Protein AF-A0A0F9JCE5-F1 (afdb_monomer_lite)

Secondary structure (DSSP, 8-state):
--HHHHHHHHHHHHHHHHHHTT-GGGTT-PPPTT--HHHHHHHHHHHHHHHHHHHHHHHHHHHHHHHHHHHHTS-HHHHHHHHHHHHHHHHHHHHHHHHHGGGS--SS-TT-TT-------SPPPTTHHHH-TT----

pLDDT: mean 71.28, std 14.73, range [40.66, 89.69]

Structure (mmCIF, N/CA/C/O backbone):
data_AF-A0A0F9JCE5-F1
#
_entry.id   AF-A0A0F9JCE5-F1
#
loop_
_atom_site.group_PDB
_atom_site.id
_atom_site.type_symbol
_atom_site.label_atom_id
_atom_site.label_alt_id
_atom_site.label_comp_id
_atom_site.label_asym_id
_atom_site.label_entity_id
_atom_site.label_seq_id
_atom_site.pdbx_PDB_ins_code
_atom_site.Cartn_x
_atom_site.Cartn_y
_atom_site.Cartn_z
_atom_site.occupancy
_atom_site.B_iso_or_equiv
_atom_site.auth_seq_id
_atom_site.auth_comp_id
_atom_site.auth_asym_id
_atom_site.auth_atom_id
_atom_site.pdbx_PDB_model_num
ATOM 1 N N . MET A 1 1 ? 30.131 1.605 -18.768 1.00 51.84 1 MET A N 1
ATOM 2 C CA . MET A 1 1 ? 28.776 1.059 -18.957 1.00 51.84 1 MET A CA 1
ATOM 3 C C . MET A 1 1 ? 27.932 2.212 -19.446 1.00 51.84 1 MET A C 1
ATOM 5 O O . MET A 1 1 ? 28.153 3.333 -18.991 1.00 51.84 1 MET A O 1
ATOM 9 N N . THR A 1 2 ? 27.165 2.003 -20.509 1.00 62.41 2 THR A N 1
ATOM 10 C CA . THR A 1 2 ? 26.374 3.084 -21.113 1.00 62.41 2 THR A CA 1
ATOM 11 C C . THR A 1 2 ? 25.122 3.326 -20.268 1.00 62.41 2 THR A C 1
ATOM 13 O O . THR A 1 2 ? 24.544 2.378 -19.754 1.00 62.41 2 THR A O 1
ATOM 16 N N . ASP A 1 3 ? 24.691 4.584 -20.117 1.00 78.69 3 ASP A N 1
ATOM 17 C CA . ASP A 1 3 ? 23.524 4.964 -19.288 1.00 78.69 3 ASP A CA 1
ATOM 18 C C . ASP A 1 3 ? 22.245 4.189 -19.690 1.00 78.69 3 ASP A C 1
ATOM 20 O O . ASP A 1 3 ? 21.386 3.920 -18.863 1.00 78.69 3 ASP A O 1
ATOM 24 N N . LEU A 1 4 ? 22.145 3.735 -20.946 1.00 77.62 4 LEU A N 1
ATOM 25 C CA . LEU A 1 4 ? 21.074 2.852 -21.426 1.00 77.62 4 LEU A CA 1
ATOM 26 C C . LEU A 1 4 ? 21.114 1.439 -20.813 1.00 77.62 4 LEU A C 1
ATOM 28 O O . LEU A 1 4 ? 20.071 0.924 -20.406 1.00 77.62 4 LEU A O 1
ATOM 32 N N . GLU A 1 5 ? 22.292 0.817 -20.720 1.00 80.81 5 GLU A N 1
ATOM 33 C CA . GLU A 1 5 ? 22.459 -0.527 -20.143 1.00 80.81 5 GLU A CA 1
ATOM 34 C C . GLU A 1 5 ? 22.113 -0.535 -18.649 1.00 80.81 5 GLU A C 1
ATOM 36 O O . GLU A 1 5 ? 21.365 -1.402 -18.192 1.00 80.81 5 GLU A O 1
ATOM 41 N N . ASP A 1 6 ? 22.570 0.481 -17.911 1.00 85.06 6 ASP A N 1
ATOM 42 C CA . ASP A 1 6 ? 22.307 0.619 -16.474 1.00 85.06 6 ASP A CA 1
ATOM 43 C C . ASP A 1 6 ? 20.798 0.792 -16.199 1.00 85.06 6 ASP A C 1
ATOM 45 O O . ASP A 1 6 ? 20.240 0.235 -15.248 1.00 85.06 6 ASP A O 1
ATOM 49 N N . LYS A 1 7 ? 20.086 1.537 -17.056 1.00 82.69 7 LYS A N 1
ATOM 50 C CA . LYS A 1 7 ? 18.630 1.745 -16.943 1.00 82.69 7 LYS A CA 1
ATOM 51 C C . LYS A 1 7 ? 17.845 0.481 -17.268 1.00 82.69 7 LYS A C 1
ATOM 53 O O . LYS A 1 7 ? 16.890 0.165 -16.554 1.00 82.69 7 LYS A O 1
ATOM 58 N N . ALA A 1 8 ? 18.262 -0.263 -18.289 1.00 84.88 8 ALA A N 1
ATOM 59 C CA . ALA A 1 8 ? 17.665 -1.551 -18.619 1.00 84.88 8 ALA A CA 1
ATOM 60 C C . ALA A 1 8 ? 17.841 -2.567 -17.475 1.00 84.88 8 ALA A C 1
ATOM 62 O O . ALA A 1 8 ? 16.919 -3.324 -17.159 1.00 84.88 8 ALA A O 1
ATOM 63 N N . GLU A 1 9 ? 18.988 -2.549 -16.791 1.00 86.00 9 GLU A N 1
ATOM 64 C CA . GLU A 1 9 ? 19.225 -3.384 -15.611 1.00 86.00 9 GLU A CA 1
ATOM 65 C C . GLU A 1 9 ? 18.296 -3.014 -14.443 1.00 86.00 9 GLU A C 1
ATOM 67 O O . GLU A 1 9 ? 17.694 -3.897 -13.824 1.00 86.00 9 GLU A O 1
ATOM 72 N N . ILE A 1 10 ? 18.082 -1.716 -14.193 1.00 86.62 10 ILE A N 1
ATOM 73 C CA . ILE A 1 10 ? 17.122 -1.241 -13.181 1.00 86.62 10 ILE A CA 1
ATOM 74 C C . ILE A 1 10 ? 15.700 -1.725 -13.498 1.00 86.62 10 ILE A C 1
ATOM 76 O O . ILE A 1 10 ? 14.991 -2.169 -12.593 1.00 86.62 10 ILE A O 1
ATOM 80 N N . ILE A 1 11 ? 15.277 -1.671 -14.763 1.00 88.12 11 ILE A N 1
ATOM 81 C CA . ILE A 1 11 ? 13.953 -2.147 -15.194 1.00 88.12 11 ILE A CA 1
ATOM 82 C C . ILE A 1 11 ? 13.796 -3.641 -14.908 1.00 88.12 11 ILE A C 1
ATOM 84 O O . ILE A 1 11 ? 12.820 -4.041 -14.269 1.00 88.12 11 ILE A O 1
ATOM 88 N N . ARG A 1 12 ? 14.786 -4.460 -15.283 1.00 87.81 12 ARG A N 1
ATOM 89 C CA . ARG A 1 12 ? 14.787 -5.906 -14.995 1.00 87.81 12 ARG A CA 1
ATOM 90 C C . ARG A 1 12 ? 14.726 -6.187 -13.497 1.00 87.81 12 ARG A C 1
ATOM 92 O O . ARG A 1 12 ? 13.985 -7.067 -13.059 1.00 87.81 12 ARG A O 1
ATOM 99 N N . LEU A 1 13 ? 15.465 -5.427 -12.691 1.00 89.12 13 LEU A N 1
ATOM 100 C CA . LEU A 1 13 ? 15.451 -5.566 -11.236 1.00 89.12 13 LEU A CA 1
ATOM 101 C C . LEU A 1 13 ? 14.077 -5.224 -10.641 1.00 89.12 13 LEU A C 1
ATOM 103 O O . LEU A 1 13 ? 13.582 -5.959 -9.785 1.00 89.12 13 LEU A O 1
ATOM 107 N N . LEU A 1 14 ? 13.431 -4.153 -11.108 1.00 88.06 14 LEU A N 1
ATOM 108 C CA . LEU A 1 14 ? 12.087 -3.770 -10.663 1.00 88.06 14 LEU A CA 1
ATOM 109 C C . LEU A 1 14 ? 11.017 -4.779 -11.104 1.00 88.06 14 LEU A C 1
ATOM 111 O O . LEU A 1 14 ? 10.145 -5.122 -10.304 1.00 88.06 14 LEU A O 1
ATOM 115 N N . ALA A 1 15 ? 11.105 -5.304 -12.327 1.00 87.44 15 ALA A N 1
ATOM 116 C CA . ALA A 1 15 ? 10.220 -6.360 -12.814 1.00 87.44 15 ALA A CA 1
ATOM 117 C C . ALA A 1 15 ? 10.354 -7.635 -11.964 1.00 87.44 15 ALA A C 1
ATOM 119 O O . ALA A 1 15 ? 9.357 -8.169 -11.476 1.00 87.44 15 ALA A O 1
ATOM 120 N N . ASN A 1 16 ? 11.584 -8.061 -11.662 1.00 88.38 16 ASN A N 1
ATOM 121 C CA . ASN A 1 16 ? 11.838 -9.202 -10.778 1.00 88.38 16 ASN A CA 1
ATOM 122 C C . ASN A 1 16 ? 11.294 -8.982 -9.358 1.00 88.38 16 ASN A C 1
ATOM 124 O O . ASN A 1 16 ? 10.738 -9.904 -8.753 1.00 88.38 16 ASN A O 1
ATOM 128 N N . GLN A 1 17 ? 11.396 -7.760 -8.823 1.00 87.75 17 GLN A N 1
ATOM 129 C CA . GLN A 1 17 ? 10.767 -7.418 -7.544 1.00 87.75 17 GLN A CA 1
ATOM 130 C C . GLN A 1 17 ? 9.244 -7.590 -7.604 1.00 87.75 17 GLN A C 1
ATOM 132 O O . GLN A 1 17 ? 8.667 -8.175 -6.688 1.00 87.75 17 GLN A O 1
ATOM 137 N N . LEU A 1 18 ? 8.582 -7.152 -8.675 1.00 86.25 18 LEU A N 1
ATOM 138 C CA . LEU A 1 18 ? 7.138 -7.352 -8.847 1.00 86.25 18 LEU A CA 1
ATOM 139 C C . LEU A 1 18 ? 6.757 -8.836 -8.923 1.00 86.25 18 LEU A C 1
ATOM 141 O O . LEU A 1 18 ? 5.796 -9.249 -8.270 1.00 86.25 18 LEU A O 1
ATOM 145 N N . VAL A 1 19 ? 7.548 -9.658 -9.614 1.00 87.44 19 VAL A N 1
ATOM 146 C CA . VAL A 1 19 ? 7.346 -11.117 -9.662 1.00 87.44 19 VAL A CA 1
ATOM 147 C C . VAL A 1 19 ? 7.446 -11.734 -8.266 1.00 87.44 19 VAL A C 1
ATOM 149 O O . VAL A 1 19 ? 6.575 -12.510 -7.873 1.00 87.44 19 VAL A O 1
ATOM 152 N N . SER A 1 20 ? 8.448 -11.346 -7.466 1.00 84.81 20 SER A N 1
ATOM 153 C CA . SER A 1 20 ? 8.562 -11.807 -6.070 1.00 84.81 20 SER A CA 1
ATOM 154 C C . SER A 1 20 ? 7.389 -11.364 -5.185 1.00 84.81 20 SER A C 1
ATOM 156 O O . SER A 1 20 ? 7.036 -12.049 -4.227 1.00 84.81 20 SER A O 1
ATOM 158 N N . LEU A 1 21 ? 6.726 -10.262 -5.548 1.00 84.31 21 LEU A N 1
ATOM 159 C CA . LEU A 1 21 ? 5.489 -9.778 -4.929 1.00 84.31 21 LEU A CA 1
ATOM 160 C C . LEU A 1 21 ? 4.223 -10.446 -5.508 1.00 84.31 21 LEU A C 1
ATOM 162 O O . LEU A 1 21 ? 3.118 -9.990 -5.221 1.00 84.31 21 LEU A O 1
ATOM 166 N N . LYS A 1 22 ? 4.371 -11.549 -6.260 1.00 82.81 22 LYS A N 1
ATOM 167 C CA . LYS A 1 22 ? 3.315 -12.357 -6.905 1.00 82.81 22 LYS A CA 1
ATOM 168 C C . LYS A 1 22 ? 2.635 -11.721 -8.128 1.00 82.81 22 LYS A C 1
ATOM 170 O O . LYS A 1 22 ? 1.594 -12.213 -8.561 1.00 82.81 22 LYS A O 1
ATOM 175 N N . PHE A 1 23 ? 3.219 -10.687 -8.733 1.00 83.25 23 PHE A N 1
ATOM 176 C CA . PHE A 1 23 ? 2.732 -10.127 -10.000 1.00 83.25 23 PHE A CA 1
ATOM 177 C C . PHE A 1 23 ? 3.378 -10.861 -11.184 1.00 83.25 23 PHE A C 1
ATOM 179 O O . PHE A 1 23 ? 4.400 -10.441 -11.724 1.00 83.25 23 PHE A O 1
ATOM 186 N N . ASN A 1 24 ? 2.782 -11.991 -11.577 1.00 83.12 24 ASN A N 1
ATOM 187 C CA . ASN A 1 24 ? 3.319 -12.877 -12.622 1.00 83.12 24 ASN A CA 1
ATOM 188 C C . ASN A 1 24 ? 3.336 -12.257 -14.030 1.00 83.12 24 ASN A C 1
ATOM 190 O O . ASN A 1 24 ? 4.045 -12.757 -14.900 1.00 83.12 24 ASN A O 1
ATOM 194 N N . GLU A 1 25 ? 2.583 -11.179 -14.250 1.00 82.12 25 GLU A N 1
ATOM 195 C CA . GLU A 1 25 ? 2.543 -10.440 -15.517 1.00 82.12 25 GLU A CA 1
ATOM 196 C C . GLU A 1 25 ? 3.902 -9.821 -15.894 1.00 82.12 25 GLU A C 1
ATOM 198 O O . GLU A 1 25 ? 4.192 -9.657 -17.073 1.00 82.12 25 GLU A O 1
ATOM 203 N N . PHE A 1 26 ? 4.783 -9.581 -14.915 1.00 84.31 26 PHE A N 1
ATOM 204 C CA . PHE A 1 26 ? 6.123 -9.018 -15.133 1.00 84.31 26 PHE A CA 1
ATOM 205 C C . PHE A 1 26 ? 7.226 -10.077 -15.316 1.00 84.31 26 PHE A C 1
ATOM 207 O O . PHE A 1 26 ? 8.403 -9.730 -15.366 1.00 84.31 26 PHE A O 1
ATOM 214 N N . LYS A 1 27 ? 6.889 -11.375 -15.397 1.00 77.25 27 LYS A N 1
ATOM 215 C CA . LYS A 1 27 ? 7.888 -12.462 -15.470 1.00 77.25 27 LYS A CA 1
ATOM 216 C C . LYS A 1 27 ? 8.727 -12.436 -16.751 1.00 77.25 27 LYS A C 1
ATOM 218 O O . LYS A 1 27 ? 9.903 -12.779 -16.706 1.00 77.25 27 LYS A O 1
ATOM 223 N N . ASN A 1 28 ? 8.122 -12.012 -17.855 1.00 81.88 28 ASN A N 1
ATOM 224 C CA . ASN A 1 28 ? 8.770 -11.868 -19.156 1.00 81.88 28 ASN A CA 1
ATOM 225 C C . ASN A 1 28 ? 8.687 -10.399 -19.586 1.00 81.88 28 ASN A C 1
ATOM 227 O O . ASN A 1 28 ? 8.104 -10.082 -20.617 1.00 81.88 28 ASN A O 1
ATOM 231 N N . TYR A 1 29 ? 9.137 -9.491 -18.717 1.00 83.19 29 TYR A N 1
ATOM 232 C CA . TYR A 1 29 ? 9.103 -8.067 -19.022 1.00 83.19 29 TYR A CA 1
ATOM 233 C C . TYR A 1 29 ? 10.166 -7.734 -20.070 1.00 83.19 29 TYR A C 1
ATOM 235 O O . TYR A 1 29 ? 11.356 -7.658 -19.750 1.00 83.19 29 TYR A O 1
ATOM 243 N N . ASP A 1 30 ? 9.723 -7.565 -21.311 1.00 82.25 30 ASP A N 1
ATOM 244 C CA . ASP A 1 30 ? 10.585 -7.225 -22.435 1.00 82.25 30 ASP A CA 1
ATOM 245 C C . ASP A 1 30 ? 10.798 -5.712 -22.506 1.00 82.25 30 ASP A C 1
ATOM 247 O O . ASP A 1 30 ? 9.866 -4.923 -22.360 1.00 82.25 30 ASP A O 1
ATOM 251 N N . ILE A 1 31 ? 12.049 -5.315 -22.733 1.00 79.88 31 ILE A N 1
ATOM 252 C CA . ILE A 1 31 ? 12.441 -3.923 -22.960 1.00 79.88 31 ILE A CA 1
ATOM 253 C C . ILE A 1 31 ? 12.597 -3.763 -24.467 1.00 79.88 31 ILE A C 1
ATOM 255 O O . ILE A 1 31 ? 13.302 -4.560 -25.088 1.00 79.88 31 ILE A O 1
ATOM 259 N N . ALA A 1 32 ? 11.945 -2.760 -25.053 1.00 80.12 32 ALA A N 1
ATOM 260 C CA . ALA A 1 32 ? 12.052 -2.501 -26.483 1.00 80.12 32 ALA A CA 1
ATOM 261 C C . ALA A 1 32 ? 13.514 -2.204 -26.874 1.00 80.12 32 ALA A C 1
ATOM 263 O O . ALA A 1 32 ? 14.189 -1.405 -26.223 1.00 80.12 32 ALA A O 1
ATOM 264 N N . GLU A 1 33 ? 14.013 -2.865 -27.922 1.00 71.69 33 GLU A N 1
ATOM 265 C CA . GLU A 1 33 ? 15.415 -2.750 -28.363 1.00 71.69 33 GLU A CA 1
ATOM 266 C C . GLU A 1 33 ? 15.756 -1.354 -28.921 1.00 71.69 33 GLU A C 1
ATOM 268 O O . GLU A 1 33 ? 16.924 -0.973 -28.969 1.00 71.69 33 GLU A O 1
ATOM 273 N N . ASP A 1 34 ? 14.740 -0.576 -29.303 1.00 77.88 34 ASP A N 1
ATOM 274 C CA . ASP A 1 34 ? 14.815 0.798 -29.804 1.00 77.88 34 ASP A CA 1
ATOM 275 C C . ASP A 1 34 ? 14.438 1.861 -28.754 1.00 77.88 34 ASP A C 1
ATOM 277 O O . ASP A 1 34 ? 14.303 3.040 -29.090 1.00 77.88 34 ASP A O 1
ATOM 281 N N . ALA A 1 35 ? 14.286 1.472 -27.483 1.00 76.94 35 ALA A N 1
ATOM 282 C CA . ALA A 1 35 ? 13.880 2.382 -26.417 1.00 76.94 35 ALA A CA 1
ATOM 283 C C . ALA A 1 35 ? 14.877 3.536 -26.236 1.00 76.94 35 ALA A C 1
ATOM 285 O O . ALA A 1 35 ? 16.085 3.338 -26.060 1.00 76.94 35 ALA A O 1
ATOM 286 N N . THR A 1 36 ? 14.362 4.765 -26.216 1.00 84.62 36 THR A N 1
ATOM 287 C CA . THR A 1 36 ? 15.183 5.931 -25.893 1.00 84.62 36 THR A CA 1
ATOM 288 C C . THR A 1 36 ? 15.440 6.010 -24.387 1.00 84.62 36 THR A C 1
ATOM 290 O O . THR A 1 36 ? 14.741 5.416 -23.565 1.00 84.62 36 THR A O 1
ATOM 293 N N . LEU A 1 37 ? 16.435 6.805 -23.986 1.00 82.00 37 LEU A N 1
ATOM 294 C CA . LEU A 1 37 ? 16.724 7.037 -22.568 1.00 82.00 37 LEU A CA 1
ATOM 295 C C . LEU A 1 37 ? 15.512 7.626 -21.811 1.00 82.00 37 LEU A C 1
ATOM 297 O O . LEU A 1 37 ? 15.330 7.368 -20.619 1.00 82.00 37 LEU A O 1
ATOM 301 N N . GLU A 1 38 ? 14.685 8.434 -22.477 1.00 84.75 38 GLU A N 1
ATOM 302 C CA . GLU A 1 38 ? 13.478 9.014 -21.878 1.00 84.75 38 GLU A CA 1
ATOM 303 C C . GLU A 1 38 ? 12.407 7.951 -21.625 1.00 84.75 38 GLU A C 1
ATOM 305 O O . GLU A 1 38 ? 11.831 7.928 -20.532 1.00 84.75 38 GLU A O 1
ATOM 310 N N . ASP A 1 39 ? 12.219 7.030 -22.572 1.00 85.06 39 ASP A N 1
ATOM 311 C CA . ASP A 1 39 ? 11.275 5.916 -22.453 1.00 85.06 39 ASP A CA 1
ATOM 312 C C . ASP A 1 39 ? 11.654 5.007 -21.283 1.00 85.06 39 ASP A C 1
ATOM 314 O O . ASP A 1 39 ? 10.834 4.758 -20.396 1.00 85.06 39 ASP A O 1
ATOM 318 N N . LEU A 1 40 ? 12.934 4.630 -21.188 1.00 83.88 40 LEU A N 1
ATOM 319 C CA . LEU A 1 40 ? 13.442 3.824 -20.074 1.00 83.88 40 LEU A CA 1
ATOM 320 C C . LEU A 1 40 ? 13.249 4.529 -18.724 1.00 83.88 40 LEU A C 1
ATOM 322 O O . LEU A 1 40 ? 12.864 3.913 -17.730 1.00 83.88 40 LEU A O 1
ATOM 326 N N . ASN A 1 41 ? 13.472 5.844 -18.654 1.00 85.62 41 ASN A N 1
ATOM 327 C CA . ASN A 1 41 ? 13.232 6.600 -17.422 1.00 85.62 41 ASN A CA 1
ATOM 328 C C . ASN A 1 41 ? 11.739 6.670 -17.056 1.00 85.62 41 ASN A C 1
ATOM 330 O O . ASN A 1 41 ? 11.398 6.631 -15.867 1.00 85.62 41 ASN A O 1
ATOM 334 N N . ALA A 1 42 ? 10.843 6.785 -18.038 1.00 85.81 42 ALA A N 1
ATOM 335 C CA . ALA A 1 42 ? 9.400 6.756 -17.812 1.00 85.81 42 ALA A CA 1
ATOM 336 C C . ALA A 1 42 ? 8.944 5.377 -17.310 1.00 85.81 42 ALA A C 1
ATOM 338 O O . ALA A 1 42 ? 8.181 5.281 -16.343 1.00 85.81 42 ALA A O 1
ATOM 339 N N . GLU A 1 43 ? 9.489 4.318 -17.895 1.00 86.44 43 GLU A N 1
ATOM 340 C CA . GLU A 1 43 ? 9.228 2.927 -17.545 1.00 86.44 43 GLU A CA 1
ATOM 341 C C . GLU A 1 43 ? 9.700 2.594 -16.124 1.00 86.44 43 GLU A C 1
ATOM 343 O O . GLU A 1 43 ? 8.934 2.072 -15.310 1.00 86.44 43 GLU A O 1
ATOM 348 N N . ILE A 1 44 ? 10.900 3.047 -15.745 1.00 88.50 44 ILE A N 1
ATOM 349 C CA . ILE A 1 44 ? 11.400 2.969 -14.364 1.00 88.50 44 ILE A CA 1
ATOM 350 C C . ILE A 1 44 ? 10.445 3.670 -13.391 1.00 88.50 44 ILE A C 1
ATOM 352 O O . ILE A 1 44 ? 10.175 3.154 -12.301 1.00 88.50 44 ILE A O 1
ATOM 356 N N . ARG A 1 45 ? 9.920 4.853 -13.735 1.00 88.69 45 ARG A N 1
ATOM 357 C CA . ARG A 1 45 ? 8.966 5.575 -12.869 1.00 88.69 45 ARG A CA 1
ATOM 358 C C . ARG A 1 45 ? 7.659 4.803 -12.701 1.00 88.69 45 ARG A C 1
ATOM 360 O O . ARG A 1 45 ? 7.119 4.775 -11.592 1.00 88.69 45 ARG A O 1
ATOM 367 N N . LEU A 1 46 ? 7.160 4.188 -13.770 1.00 88.12 46 LEU A N 1
ATOM 368 C CA . LEU A 1 46 ? 5.951 3.366 -13.738 1.00 88.12 46 LEU A CA 1
ATOM 369 C C . LEU A 1 46 ? 6.154 2.121 -12.874 1.00 88.12 46 LEU A C 1
ATOM 371 O O . LEU A 1 46 ? 5.398 1.916 -11.922 1.00 88.12 46 LEU A O 1
ATOM 375 N N . LEU A 1 47 ? 7.211 1.346 -13.122 1.00 88.12 47 LEU A N 1
ATOM 376 C CA . LEU A 1 47 ? 7.522 0.139 -12.353 1.00 88.12 47 LEU A CA 1
ATOM 377 C C . LEU A 1 47 ? 7.751 0.443 -10.871 1.00 88.12 47 LEU A C 1
ATOM 379 O O . LEU A 1 47 ? 7.218 -0.253 -10.009 1.00 88.12 47 LEU A O 1
ATOM 383 N N . ASN A 1 48 ? 8.436 1.540 -10.540 1.00 89.69 48 ASN A N 1
ATOM 384 C CA . ASN A 1 48 ? 8.577 1.980 -9.149 1.00 89.69 48 ASN A CA 1
ATOM 385 C C . ASN A 1 48 ? 7.230 2.271 -8.478 1.00 89.69 48 ASN A C 1
ATOM 387 O O . ASN A 1 48 ? 7.038 1.958 -7.298 1.00 89.69 48 ASN A O 1
ATOM 391 N N . ARG A 1 49 ? 6.275 2.861 -9.207 1.00 89.44 49 ARG A N 1
ATOM 392 C CA . ARG A 1 49 ? 4.924 3.100 -8.688 1.00 89.44 49 ARG A CA 1
ATOM 393 C C . ARG A 1 49 ? 4.197 1.782 -8.433 1.00 89.44 49 ARG A C 1
ATOM 395 O O . ARG A 1 49 ? 3.593 1.639 -7.370 1.00 89.44 49 ARG A O 1
ATOM 402 N N . TYR A 1 50 ? 4.301 0.821 -9.348 1.00 86.69 50 TYR A N 1
ATOM 403 C CA . TYR A 1 50 ? 3.743 -0.518 -9.154 1.00 86.69 50 TYR A CA 1
ATOM 404 C C . TYR A 1 50 ? 4.358 -1.219 -7.943 1.00 86.69 50 TYR A C 1
ATOM 406 O O . TYR A 1 50 ? 3.615 -1.675 -7.077 1.00 86.69 50 TYR A O 1
ATOM 414 N N . VAL A 1 51 ? 5.688 -1.209 -7.798 1.00 88.38 51 VAL A N 1
ATOM 415 C CA . VAL A 1 51 ? 6.382 -1.815 -6.645 1.00 88.38 51 VAL A CA 1
ATOM 416 C C . VAL A 1 51 ? 5.938 -1.161 -5.339 1.00 88.38 51 VAL A C 1
ATOM 418 O O . VAL A 1 51 ? 5.657 -1.850 -4.356 1.00 88.38 51 VAL A O 1
ATOM 421 N N . LYS A 1 52 ? 5.833 0.171 -5.309 1.00 89.06 52 LYS A N 1
ATOM 422 C CA . LYS A 1 52 ? 5.372 0.903 -4.124 1.00 89.06 52 LYS A CA 1
ATOM 423 C C . LYS A 1 52 ? 3.937 0.523 -3.753 1.00 89.06 52 LYS A C 1
ATOM 425 O O . LYS A 1 52 ? 3.666 0.263 -2.582 1.00 89.06 52 LYS A O 1
ATOM 430 N N . ASN A 1 53 ? 3.036 0.456 -4.729 1.00 85.62 53 ASN A N 1
ATOM 431 C CA . ASN A 1 53 ? 1.643 0.069 -4.504 1.00 85.62 53 ASN A CA 1
ATOM 432 C C . ASN A 1 53 ? 1.521 -1.393 -4.057 1.00 85.62 53 ASN A C 1
ATOM 434 O O . ASN A 1 53 ? 0.790 -1.682 -3.112 1.00 85.62 53 ASN A O 1
ATOM 438 N N . ALA A 1 54 ? 2.285 -2.297 -4.669 1.00 85.12 54 ALA A N 1
ATOM 439 C CA . ALA A 1 54 ? 2.352 -3.704 -4.292 1.00 85.12 54 ALA A CA 1
ATOM 440 C C . ALA A 1 54 ? 2.822 -3.881 -2.840 1.00 85.12 54 ALA A C 1
ATOM 442 O O . ALA A 1 54 ? 2.167 -4.576 -2.065 1.00 85.12 54 ALA A O 1
ATOM 443 N N . LYS A 1 55 ? 3.888 -3.180 -2.427 1.00 84.19 55 LYS A N 1
ATOM 444 C CA . LYS A 1 55 ? 4.369 -3.183 -1.033 1.00 84.19 55 LYS A CA 1
ATOM 445 C C . LYS A 1 55 ? 3.329 -2.637 -0.056 1.00 84.19 55 LYS A C 1
ATOM 447 O O . LYS A 1 55 ? 3.148 -3.203 1.018 1.00 84.19 55 LYS A O 1
ATOM 452 N N . LEU A 1 56 ? 2.624 -1.563 -0.417 1.00 80.88 56 LEU A N 1
ATOM 453 C CA . LEU A 1 56 ? 1.540 -1.021 0.410 1.00 80.88 56 LEU A CA 1
ATOM 454 C C . LEU A 1 56 ? 0.387 -2.017 0.555 1.00 80.88 56 LEU A C 1
ATOM 456 O O . LEU A 1 56 ? -0.133 -2.181 1.655 1.00 80.88 56 LEU A O 1
ATOM 460 N N . ASN A 1 57 ? 0.003 -2.692 -0.526 1.00 78.38 57 ASN A N 1
ATOM 461 C CA . ASN A 1 57 ? -1.052 -3.700 -0.493 1.00 78.38 57 ASN A CA 1
ATOM 462 C C . ASN A 1 57 ? -0.633 -4.919 0.332 1.00 78.38 57 ASN A C 1
ATOM 464 O O . ASN A 1 57 ? -1.395 -5.351 1.187 1.00 78.38 57 ASN A O 1
ATOM 468 N N . GLN A 1 58 ? 0.595 -5.411 0.169 1.00 76.62 58 GLN A N 1
ATOM 469 C CA . GLN A 1 58 ? 1.118 -6.509 0.982 1.00 76.62 58 GLN A CA 1
ATOM 470 C C . GLN A 1 58 ? 1.188 -6.133 2.469 1.00 76.62 58 GLN A C 1
ATOM 472 O O . GLN A 1 58 ? 0.788 -6.916 3.323 1.00 76.62 58 GLN A O 1
ATOM 477 N N . ALA A 1 59 ? 1.622 -4.911 2.792 1.00 70.50 59 ALA A N 1
ATOM 478 C CA . ALA A 1 59 ? 1.628 -4.414 4.166 1.00 70.50 59 ALA A CA 1
ATOM 479 C C . ALA A 1 59 ? 0.212 -4.269 4.750 1.00 70.50 59 ALA A C 1
ATOM 481 O O . ALA A 1 59 ? 0.028 -4.481 5.946 1.00 70.50 59 ALA A O 1
ATOM 482 N N . LYS A 1 60 ? -0.791 -3.914 3.934 1.00 71.06 60 LYS A N 1
ATOM 483 C CA . LYS A 1 60 ? -2.201 -3.902 4.354 1.00 71.06 60 LYS A CA 1
ATOM 484 C C . LYS A 1 60 ? -2.706 -5.313 4.634 1.00 71.06 60 LYS A C 1
ATOM 486 O O . LYS A 1 60 ? -3.294 -5.507 5.686 1.00 71.06 60 LYS A O 1
ATOM 491 N N . VAL A 1 61 ? -2.432 -6.273 3.748 1.00 71.81 61 VAL A N 1
ATOM 492 C CA . VAL A 1 61 ? -2.817 -7.682 3.940 1.00 71.81 61 VAL A CA 1
ATOM 493 C C . VAL A 1 61 ? -2.196 -8.237 5.221 1.00 71.81 61 VAL A C 1
ATOM 495 O O . VAL A 1 61 ? -2.925 -8.692 6.085 1.00 71.81 61 VAL A O 1
ATOM 498 N N . LEU A 1 62 ? -0.888 -8.053 5.436 1.00 68.38 62 LEU A N 1
ATOM 499 C CA . LEU A 1 62 ? -0.221 -8.486 6.674 1.00 68.38 62 LEU A CA 1
ATOM 500 C C . LEU A 1 62 ? -0.801 -7.833 7.940 1.00 68.38 62 LEU A C 1
ATOM 502 O O . LEU A 1 62 ? -0.851 -8.460 8.994 1.00 68.38 62 LEU A O 1
ATOM 506 N N . LYS A 1 63 ? -1.223 -6.563 7.861 1.00 67.44 63 LYS A N 1
ATOM 507 C CA . LYS A 1 63 ? -1.903 -5.891 8.978 1.00 67.44 63 LYS A CA 1
ATOM 508 C C . LYS A 1 63 ? -3.298 -6.460 9.224 1.00 67.44 63 LYS A C 1
ATOM 510 O O . LYS A 1 63 ? -3.673 -6.575 10.383 1.00 67.44 63 LYS A O 1
ATOM 515 N N . VAL A 1 64 ? -4.047 -6.788 8.171 1.00 68.38 64 VAL A N 1
ATOM 516 C CA . VAL A 1 64 ? -5.363 -7.432 8.283 1.00 68.38 64 VAL A CA 1
ATOM 517 C C . VAL A 1 64 ? -5.208 -8.821 8.893 1.00 68.38 64 VAL A C 1
ATOM 519 O O . VAL A 1 64 ? -5.839 -9.078 9.908 1.00 68.38 64 VAL A O 1
ATOM 522 N N . ASP A 1 65 ? -4.283 -9.640 8.388 1.00 69.56 65 ASP A N 1
ATOM 523 C CA . ASP A 1 65 ? -4.008 -10.979 8.923 1.00 69.56 65 ASP A CA 1
ATOM 524 C C . ASP A 1 65 ? -3.622 -10.920 10.407 1.00 69.56 65 ASP A C 1
ATOM 526 O O . ASP A 1 65 ? -4.087 -11.726 11.208 1.00 69.56 65 ASP A O 1
ATOM 530 N N . LYS A 1 66 ? -2.809 -9.931 10.806 1.00 70.56 66 LYS A N 1
ATOM 531 C CA . LYS A 1 66 ? -2.454 -9.729 12.214 1.00 70.56 66 LYS A CA 1
ATOM 532 C C . LYS A 1 66 ? -3.653 -9.296 13.062 1.00 70.56 66 LYS A C 1
ATOM 534 O O . LYS A 1 66 ? -3.820 -9.814 14.154 1.00 70.56 66 LYS A O 1
ATOM 539 N N . LEU A 1 67 ? -4.492 -8.379 12.580 1.00 71.31 67 LEU A N 1
ATOM 540 C CA . LEU A 1 67 ? -5.700 -7.955 13.301 1.00 71.31 67 LEU A CA 1
ATOM 541 C C . LEU A 1 67 ? -6.730 -9.085 13.415 1.00 71.31 67 LEU A C 1
ATOM 543 O O . LEU A 1 67 ? -7.431 -9.168 14.419 1.00 71.31 67 LEU A O 1
ATOM 547 N N . GLU A 1 68 ? -6.825 -9.950 12.407 1.00 71.81 68 GLU A N 1
ATOM 548 C CA . GLU A 1 68 ? -7.661 -11.151 12.441 1.00 71.81 68 GLU A CA 1
ATOM 549 C C . GLU A 1 68 ? -7.108 -12.196 13.411 1.00 71.81 68 GLU A C 1
ATOM 551 O O . GLU A 1 68 ? -7.877 -12.775 14.174 1.00 71.81 68 GLU A O 1
ATOM 556 N N . GLN A 1 69 ? -5.787 -12.386 13.454 1.00 71.44 69 GLN A N 1
ATOM 557 C CA . GLN A 1 69 ? -5.131 -13.224 14.462 1.00 71.44 69 GLN A CA 1
ATOM 558 C C . GLN A 1 69 ? -5.320 -12.672 15.875 1.00 71.44 69 GLN A C 1
ATOM 560 O O . GLN A 1 69 ? -5.677 -13.422 16.779 1.00 71.44 69 GLN A O 1
ATOM 565 N N . ASP A 1 70 ? -5.122 -11.369 16.067 1.00 69.25 70 ASP A N 1
ATOM 566 C CA . ASP A 1 70 ? -5.331 -10.707 17.352 1.00 69.25 70 ASP A CA 1
ATOM 567 C C . ASP A 1 70 ? -6.804 -10.849 17.771 1.00 69.25 70 ASP A C 1
ATOM 569 O O . ASP A 1 70 ? -7.069 -11.208 18.911 1.00 69.25 70 ASP A O 1
ATOM 573 N N . ARG A 1 71 ? -7.766 -10.705 16.843 1.00 65.06 71 ARG A N 1
ATOM 574 C CA . ARG A 1 71 ? -9.196 -10.969 17.093 1.00 65.06 71 ARG A CA 1
ATOM 575 C C . ARG A 1 71 ? -9.503 -12.418 17.452 1.00 65.06 71 ARG A C 1
ATOM 577 O O . ARG A 1 71 ? -10.323 -12.643 18.333 1.00 65.06 71 ARG A O 1
ATOM 584 N N . ALA A 1 72 ? -8.877 -13.383 16.785 1.00 71.56 72 ALA A N 1
ATOM 585 C CA . ALA A 1 72 ? -9.074 -14.804 17.070 1.00 71.56 72 ALA A CA 1
ATOM 586 C C . ALA A 1 72 ? -8.543 -15.214 18.454 1.00 71.56 72 ALA A C 1
ATOM 588 O O . ALA A 1 72 ? -8.984 -16.221 19.001 1.00 71.56 72 ALA A O 1
ATOM 589 N N . ASN A 1 73 ? -7.612 -14.437 19.015 1.00 76.69 73 ASN A N 1
ATOM 590 C CA . ASN A 1 73 ? -7.021 -14.678 20.329 1.00 76.69 73 ASN A CA 1
ATOM 591 C C . ASN A 1 73 ? -7.728 -13.933 21.474 1.00 76.69 73 ASN A C 1
ATOM 593 O O . ASN A 1 73 ? -7.340 -14.120 22.626 1.00 76.69 73 ASN A O 1
ATOM 597 N N . LEU A 1 74 ? -8.730 -13.094 21.187 1.00 76.88 74 LEU A N 1
ATOM 598 C CA . LEU A 1 74 ? -9.502 -12.393 22.214 1.00 76.88 74 LEU A CA 1
ATOM 599 C C . LEU A 1 74 ? -10.585 -13.301 22.795 1.00 76.88 74 LEU A C 1
ATOM 601 O O . LEU A 1 74 ? -11.266 -14.031 22.075 1.00 76.88 74 LEU A O 1
ATOM 605 N N . SER A 1 75 ? -10.773 -13.214 24.107 1.00 78.62 75 SER A N 1
ATOM 606 C CA . SER A 1 75 ? -11.895 -13.858 24.791 1.00 78.62 75 SER A CA 1
ATOM 607 C C . SER A 1 75 ? -13.218 -13.124 24.528 1.00 78.62 75 SER A C 1
ATOM 609 O O . SER A 1 75 ? -13.241 -11.926 24.231 1.00 78.62 75 SER A O 1
ATOM 611 N N . ASP A 1 76 ? -14.348 -13.819 24.696 1.00 78.81 76 ASP A N 1
ATOM 612 C CA . ASP A 1 76 ? -15.693 -13.239 24.527 1.00 78.81 76 ASP A CA 1
ATOM 613 C C . ASP A 1 76 ? -15.941 -12.013 25.431 1.00 78.81 76 ASP A C 1
ATOM 615 O O . ASP A 1 76 ? -16.744 -11.134 25.106 1.00 78.81 76 ASP A O 1
ATOM 619 N N . GLU A 1 77 ? -15.260 -11.938 26.577 1.00 79.12 77 GLU A N 1
ATOM 620 C CA . GLU A 1 77 ? -15.343 -10.804 27.501 1.00 79.12 77 GLU A CA 1
ATOM 621 C C . GLU A 1 77 ? -14.573 -9.580 26.984 1.00 79.12 77 GLU A C 1
ATOM 623 O O . GLU A 1 77 ? -15.081 -8.459 27.058 1.00 79.12 77 GLU A O 1
ATOM 628 N N . GLU A 1 78 ? -13.390 -9.781 26.403 1.00 77.25 78 GL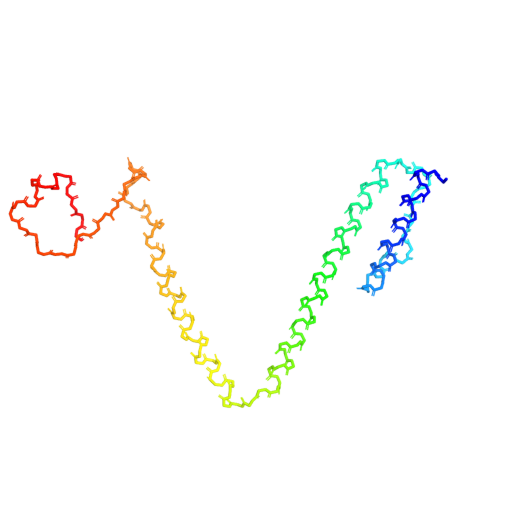U A N 1
ATOM 629 C CA . GLU A 1 78 ? -12.582 -8.708 25.810 1.00 77.25 78 GLU A CA 1
ATOM 630 C C . GLU A 1 78 ? -13.215 -8.169 24.522 1.00 77.25 78 GLU A C 1
ATOM 632 O O . GLU A 1 78 ? -13.218 -6.959 24.292 1.00 77.25 78 GLU A O 1
ATOM 637 N N . LEU A 1 79 ? -13.833 -9.039 23.715 1.00 79.38 79 LEU A N 1
ATOM 638 C CA . LEU A 1 79 ? -14.601 -8.623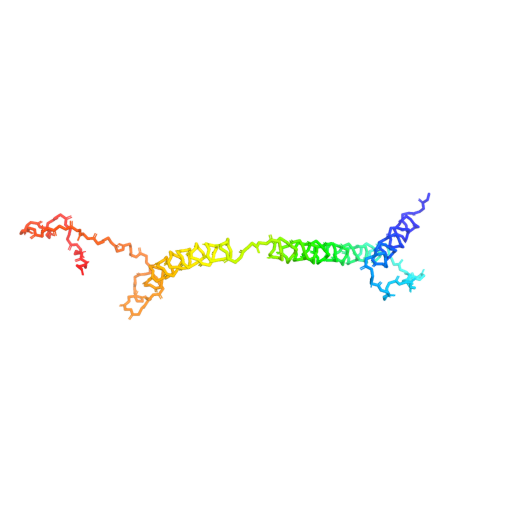 22.537 1.00 79.38 79 LEU A CA 1
ATOM 639 C C . LEU A 1 79 ? -15.767 -7.707 22.922 1.00 79.38 79 LEU A C 1
ATOM 641 O O . LEU A 1 79 ? -15.928 -6.642 22.326 1.00 79.38 79 LEU A O 1
ATOM 645 N N . LYS A 1 80 ? -16.524 -8.059 23.968 1.00 81.56 80 LYS A N 1
ATOM 646 C CA . LYS A 1 80 ? -17.604 -7.202 24.485 1.00 81.56 80 LYS A CA 1
ATOM 647 C C . LYS A 1 80 ? -17.094 -5.856 24.988 1.00 81.56 80 LYS A C 1
ATOM 649 O O . LYS A 1 80 ? -17.756 -4.842 24.780 1.00 81.56 80 LYS A O 1
ATOM 654 N N . GLN A 1 81 ? -15.936 -5.819 25.648 1.00 81.00 81 GLN A N 1
ATOM 655 C CA . GLN A 1 81 ? -15.346 -4.552 26.088 1.00 81.00 81 GLN A CA 1
ATOM 656 C C . GLN A 1 81 ? -14.962 -3.667 24.900 1.00 81.00 81 GLN A C 1
ATOM 658 O O . GLN A 1 81 ? -15.311 -2.486 24.891 1.00 81.00 81 GLN A O 1
ATOM 663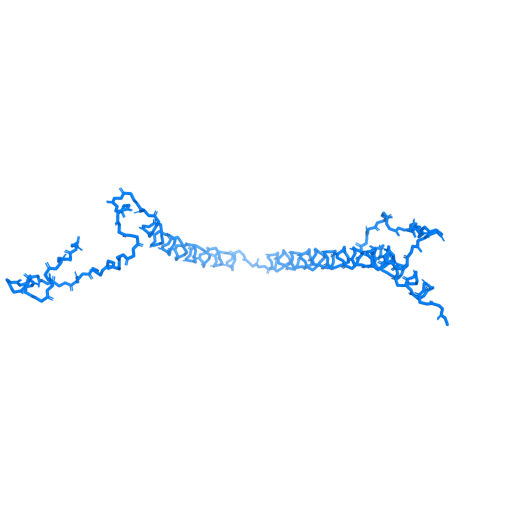 N N . LEU A 1 82 ? -14.337 -4.237 23.868 1.00 81.31 82 LEU A N 1
ATOM 664 C CA . LEU A 1 82 ? -13.973 -3.501 22.656 1.00 81.31 82 LEU A CA 1
ATOM 665 C C . LEU A 1 82 ? -15.197 -3.003 21.877 1.00 81.31 82 LEU A C 1
ATOM 667 O O . LEU A 1 82 ? -15.169 -1.888 21.363 1.00 81.31 82 LEU A O 1
ATOM 671 N N . GLU A 1 83 ? -16.286 -3.773 21.819 1.00 82.62 83 GLU A N 1
ATOM 672 C CA . GLU A 1 83 ? -17.552 -3.322 21.223 1.00 82.62 83 GLU A CA 1
ATOM 673 C C . GLU A 1 83 ? -18.151 -2.132 21.984 1.00 82.62 83 GLU A C 1
ATOM 675 O O . GLU A 1 83 ? -18.590 -1.156 21.370 1.00 82.62 83 GLU A O 1
ATOM 680 N N . ILE A 1 84 ? -18.121 -2.168 23.320 1.00 84.12 84 ILE A N 1
ATOM 681 C CA . ILE A 1 84 ? -18.586 -1.059 24.166 1.00 84.12 84 ILE A CA 1
ATOM 682 C C . ILE A 1 84 ? -17.714 0.186 23.955 1.00 84.12 84 ILE A C 1
ATOM 684 O O . ILE A 1 84 ? -18.233 1.299 23.854 1.00 84.12 84 ILE A O 1
ATOM 688 N N . GLU A 1 85 ? -16.393 0.028 23.889 1.00 82.12 85 GLU A N 1
ATOM 689 C CA . GLU A 1 85 ? -15.467 1.135 23.629 1.00 82.12 85 GLU A CA 1
ATOM 690 C C . GLU A 1 85 ? -15.648 1.718 22.226 1.00 82.12 85 GLU A C 1
ATOM 692 O O . GLU A 1 85 ? -15.695 2.940 22.069 1.00 82.12 85 GLU A O 1
ATOM 697 N N . GLN A 1 86 ? -15.834 0.868 21.216 1.00 76.94 86 GLN A N 1
ATOM 698 C CA . GLN A 1 86 ? -16.114 1.300 19.851 1.00 76.94 86 GLN A CA 1
ATOM 699 C C . GLN A 1 86 ? -17.456 2.037 19.756 1.00 76.94 86 GLN A C 1
ATOM 701 O O . GLN A 1 86 ? -17.535 3.062 19.080 1.00 76.94 86 GLN A O 1
ATOM 706 N N . GLY A 1 87 ? -18.481 1.586 20.486 1.00 80.62 87 GLY A N 1
ATOM 707 C CA . GLY A 1 87 ? -19.756 2.292 20.623 1.00 80.62 87 GLY A CA 1
ATOM 708 C C . GLY A 1 87 ? -19.581 3.703 21.188 1.00 80.62 87 GLY A C 1
ATOM 709 O O . GLY A 1 87 ? -20.040 4.666 20.580 1.00 80.62 87 GLY A O 1
ATOM 710 N N . LYS A 1 88 ? -18.819 3.851 22.280 1.00 80.88 88 LYS A N 1
ATOM 711 C CA . LYS A 1 88 ? -18.512 5.169 22.871 1.00 80.88 88 LYS A CA 1
ATOM 712 C C . LYS A 1 88 ? -17.767 6.087 21.901 1.00 80.88 88 LYS A C 1
ATOM 714 O O . LYS A 1 88 ? -18.052 7.280 21.843 1.00 80.88 88 LYS A O 1
ATOM 719 N N . ILE A 1 89 ? -16.808 5.555 21.142 1.00 77.25 89 ILE A N 1
ATOM 720 C CA . ILE A 1 89 ? -16.066 6.335 20.139 1.00 77.25 89 ILE A CA 1
ATOM 721 C C . ILE A 1 89 ? -16.994 6.783 19.009 1.00 77.25 89 ILE A C 1
ATOM 723 O O . ILE A 1 89 ? -16.926 7.943 18.603 1.00 77.25 89 ILE A O 1
ATOM 727 N N . ASN A 1 90 ? -17.871 5.900 18.530 1.00 75.12 90 ASN A N 1
ATOM 728 C CA . ASN A 1 90 ? -18.836 6.230 17.486 1.00 75.12 90 ASN A CA 1
ATOM 729 C C . ASN A 1 90 ? -19.830 7.292 17.960 1.00 75.12 90 ASN A C 1
ATOM 731 O O . ASN A 1 90 ? -20.049 8.257 17.243 1.00 75.12 90 ASN A O 1
ATOM 735 N N . GLU A 1 91 ? -20.339 7.205 19.190 1.00 76.19 91 GLU A N 1
ATOM 736 C CA . GLU A 1 91 ? -21.202 8.244 19.770 1.00 76.19 91 GLU A CA 1
ATOM 737 C C . GLU A 1 91 ? -20.503 9.611 19.845 1.00 76.19 91 GLU A C 1
ATOM 739 O O . GLU A 1 91 ? -21.108 10.648 19.565 1.00 76.19 91 GLU A O 1
ATOM 744 N N . ILE A 1 92 ? -19.210 9.634 20.187 1.00 74.31 92 ILE A N 1
ATOM 745 C CA . ILE A 1 92 ? -18.408 10.865 20.188 1.00 74.31 92 ILE A CA 1
ATOM 746 C C . ILE A 1 92 ? -18.216 11.384 18.758 1.00 74.31 92 ILE A C 1
ATOM 748 O O . ILE A 1 92 ? -18.375 12.581 18.517 1.00 74.31 92 ILE A O 1
ATOM 752 N N . ALA A 1 93 ? -17.887 10.509 17.807 1.00 67.12 93 ALA A N 1
ATOM 753 C CA . ALA A 1 93 ? -17.703 10.873 16.406 1.00 67.12 93 ALA A CA 1
ATOM 754 C C . ALA A 1 93 ? -19.003 11.398 15.782 1.00 67.12 93 ALA A C 1
ATOM 756 O O . ALA A 1 93 ? -18.979 12.440 15.131 1.00 67.12 93 ALA A O 1
ATOM 757 N N . ASP A 1 94 ? -20.133 10.750 16.052 1.00 68.12 94 ASP A N 1
ATOM 758 C CA . ASP A 1 94 ? -21.466 11.160 15.613 1.00 68.12 94 ASP A CA 1
ATOM 759 C C . ASP A 1 94 ? -21.882 12.478 16.265 1.00 68.12 94 ASP A C 1
ATOM 761 O O . ASP A 1 94 ? -22.433 13.344 15.595 1.00 68.12 94 ASP A O 1
ATOM 765 N N . SER A 1 95 ? -21.552 12.700 17.540 1.00 67.56 95 SER A N 1
ATOM 766 C CA . SER A 1 95 ? -21.758 13.988 18.217 1.00 67.56 95 SER A CA 1
ATOM 767 C C . SER A 1 95 ? -20.930 15.114 17.584 1.00 67.56 95 SER A C 1
ATOM 769 O O . SER A 1 95 ? -21.426 16.227 17.375 1.00 67.56 95 SER A O 1
ATOM 771 N N . ILE A 1 96 ? -19.680 14.830 17.206 1.00 65.88 96 ILE A N 1
ATOM 772 C CA . ILE A 1 96 ? -18.803 15.769 16.491 1.00 65.88 96 ILE A CA 1
ATOM 773 C C . ILE A 1 96 ? -19.327 16.035 15.072 1.00 65.88 96 ILE A C 1
ATOM 775 O O . ILE A 1 96 ? -19.401 17.186 14.647 1.00 65.88 96 ILE A O 1
ATOM 779 N N . LEU A 1 97 ? -19.735 15.002 14.335 1.00 60.16 97 LEU A N 1
ATOM 780 C CA . LEU A 1 97 ? -20.306 15.137 12.994 1.00 60.16 97 LEU A CA 1
ATOM 781 C C . LEU A 1 97 ? -21.642 15.890 13.030 1.0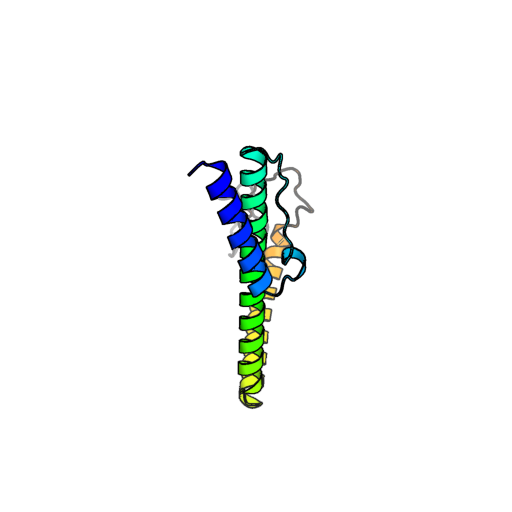0 60.16 97 LEU A C 1
ATOM 783 O O . LEU A 1 97 ? -21.831 16.821 12.252 1.00 60.16 97 LEU A O 1
ATOM 787 N N . ALA A 1 98 ? -22.509 15.601 13.999 1.00 59.25 98 ALA A N 1
ATOM 788 C CA . ALA A 1 98 ? -23.765 16.315 14.227 1.00 59.25 98 ALA A CA 1
ATOM 789 C C . ALA A 1 98 ? -23.558 17.775 14.661 1.00 59.25 98 ALA A C 1
ATOM 791 O O . ALA A 1 98 ? -24.423 18.617 14.426 1.00 59.25 98 ALA A O 1
ATOM 792 N N . THR A 1 99 ? -22.417 18.115 15.271 1.00 57.00 99 THR A N 1
ATOM 793 C CA . THR A 1 99 ? -22.034 19.513 15.540 1.00 57.00 99 THR A CA 1
ATOM 794 C C . THR A 1 99 ? -21.336 20.194 14.359 1.00 57.00 99 THR A C 1
ATOM 796 O O . THR A 1 99 ? -21.293 21.428 14.313 1.00 57.00 99 THR A O 1
ATOM 799 N N . LEU A 1 100 ? 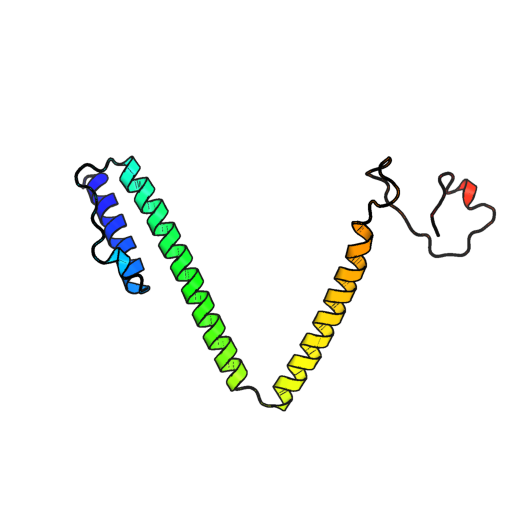-20.838 19.436 13.379 1.00 50.47 100 LEU A N 1
ATOM 800 C CA . LEU A 1 100 ? -20.286 19.952 12.122 1.00 50.47 100 LEU A CA 1
ATOM 801 C C . LEU A 1 100 ? -21.364 20.165 11.046 1.00 50.47 100 LEU A C 1
ATOM 803 O O . LEU A 1 100 ? -21.279 21.150 10.313 1.00 50.47 100 LEU A O 1
ATOM 807 N N . ASP A 1 101 ? -22.404 19.332 10.995 1.00 45.31 101 ASP A N 1
ATOM 808 C CA . ASP A 1 101 ? -23.496 19.411 10.008 1.00 45.31 101 ASP A CA 1
ATOM 809 C C . ASP A 1 101 ? -24.266 20.763 9.978 1.00 45.31 101 ASP A C 1
ATOM 811 O O . ASP A 1 101 ? -24.643 21.236 8.902 1.00 45.31 101 ASP A O 1
ATOM 815 N N . PRO A 1 102 ? -24.421 21.521 11.089 1.00 47.91 102 PRO A N 1
ATOM 816 C CA . PRO A 1 102 ? -25.031 22.850 11.046 1.00 47.91 102 PRO A CA 1
ATOM 817 C C . PRO A 1 102 ? -24.111 23.932 10.463 1.00 47.91 102 PRO A C 1
ATOM 819 O O . PRO A 1 102 ? -24.589 25.028 10.169 1.00 47.91 102 PRO A O 1
ATOM 822 N N . ARG A 1 103 ? -22.801 23.678 10.296 1.00 44.25 103 ARG A N 1
ATOM 823 C CA . ARG A 1 103 ? -21.855 24.669 9.742 1.00 44.25 103 ARG A CA 1
ATOM 824 C C . ARG A 1 103 ? -21.909 24.768 8.217 1.00 44.25 103 ARG A C 1
ATOM 826 O O . ARG A 1 103 ? -21.458 25.772 7.676 1.00 44.25 103 ARG A O 1
ATOM 833 N N . ALA A 1 104 ? -22.492 23.780 7.536 1.00 41.47 104 ALA A N 1
ATOM 834 C CA . ALA A 1 104 ? -22.679 23.784 6.083 1.00 41.47 104 ALA A CA 1
ATOM 835 C C . ALA A 1 104 ? -24.098 24.198 5.646 1.00 41.47 104 ALA A C 1
ATOM 837 O O . ALA A 1 104 ? -24.388 24.259 4.451 1.00 41.47 104 ALA A O 1
ATOM 838 N N . SER A 1 105 ? -24.996 24.528 6.583 1.00 43.72 105 SER A N 1
ATOM 839 C CA . SER A 1 105 ? -26.328 25.027 6.236 1.00 43.72 105 SER A CA 1
ATOM 840 C C . SER A 1 105 ? -26.281 26.524 5.911 1.00 43.72 105 SER A C 1
ATOM 842 O O . SER A 1 105 ? -26.720 27.386 6.670 1.00 43.72 105 SER A O 1
ATOM 844 N N . LEU A 1 106 ? -25.788 26.835 4.712 1.00 46.72 106 LEU A N 1
ATOM 845 C CA . LEU A 1 106 ? -25.925 28.120 4.011 1.00 46.72 106 LEU A CA 1
ATOM 846 C C . LEU A 1 106 ? -27.386 28.433 3.610 1.00 46.72 106 LEU A C 1
ATOM 848 O O . LEU A 1 106 ? -27.634 29.234 2.713 1.00 46.72 106 LEU A O 1
ATOM 852 N N . LYS A 1 107 ? -28.393 27.829 4.254 1.00 44.88 107 LYS A N 1
ATOM 853 C CA . LYS A 1 107 ? -29.799 27.886 3.815 1.00 44.88 107 LYS A CA 1
ATOM 854 C C . LYS A 1 107 ? -30.545 29.184 4.158 1.00 44.88 107 LYS A C 1
ATOM 856 O O . LYS A 1 107 ? -31.766 29.216 4.056 1.00 44.88 107 LYS A O 1
ATOM 861 N N . GLY A 1 108 ? -29.850 30.260 4.534 1.00 47.09 108 GLY A N 1
ATOM 862 C CA . GLY A 1 108 ? -30.527 31.521 4.872 1.00 47.09 108 GLY A CA 1
ATOM 863 C C . GLY A 1 108 ? -29.740 32.824 4.733 1.00 47.09 108 GLY A C 1
ATOM 864 O O . GLY A 1 108 ? -30.338 33.884 4.891 1.00 47.09 108 GLY A O 1
ATOM 865 N N . LYS A 1 109 ? -28.431 32.803 4.443 1.00 49.16 109 LYS A N 1
ATOM 866 C CA . LYS A 1 109 ? -27.608 34.029 4.355 1.00 49.16 109 LYS A CA 1
ATOM 867 C C . LYS A 1 109 ? -26.574 33.966 3.225 1.00 49.16 109 LYS A C 1
ATOM 869 O O . LYS A 1 109 ? -25.379 34.106 3.452 1.00 49.16 109 LYS A O 1
ATOM 874 N N . LEU A 1 110 ? -27.052 33.801 1.991 1.00 50.12 110 LEU A N 1
ATOM 875 C CA . LEU A 1 110 ? -26.235 33.863 0.765 1.00 50.12 110 LEU A CA 1
ATOM 876 C C . LEU A 1 110 ? -25.558 35.230 0.530 1.00 50.12 110 LEU A C 1
ATOM 878 O O . LEU A 1 110 ? -24.634 35.327 -0.267 1.00 50.12 110 LEU A O 1
ATOM 882 N N . TYR A 1 111 ? -25.990 36.281 1.230 1.00 50.69 111 TYR A N 1
ATOM 883 C CA . TYR A 1 111 ? -25.543 37.662 1.010 1.00 50.69 111 TYR A CA 1
ATOM 884 C C . TYR A 1 111 ? -24.377 38.101 1.915 1.00 50.69 111 TYR A C 1
ATOM 886 O O . TYR A 1 111 ? -23.893 39.220 1.779 1.00 50.69 111 TYR A O 1
ATOM 894 N N . ALA A 1 112 ? -23.940 37.261 2.861 1.00 52.19 112 ALA A N 1
ATOM 895 C CA . ALA A 1 112 ? -22.891 37.611 3.824 1.00 52.19 112 ALA A CA 1
ATOM 896 C C . ALA A 1 112 ? -21.990 36.397 4.128 1.00 52.19 112 ALA A C 1
ATOM 898 O O . ALA A 1 112 ? -22.131 35.767 5.176 1.00 52.19 112 ALA A O 1
ATOM 899 N N . PRO A 1 113 ? -21.062 36.044 3.221 1.00 44.94 113 PRO A N 1
ATOM 900 C CA . PRO A 1 113 ? -20.318 34.785 3.288 1.00 44.94 113 PRO A CA 1
ATOM 901 C C . PRO A 1 113 ? -19.282 34.685 4.426 1.00 44.94 113 PRO A C 1
ATOM 903 O O . PRO A 1 113 ? -18.734 33.610 4.624 1.00 44.94 113 PRO A O 1
ATOM 906 N N . ASN A 1 114 ? -19.036 35.746 5.206 1.00 41.88 114 ASN A N 1
ATOM 907 C CA . ASN A 1 114 ? -17.967 35.786 6.219 1.00 41.88 114 ASN A CA 1
ATOM 908 C C . ASN A 1 114 ? -18.412 36.325 7.595 1.00 41.88 114 ASN A C 1
ATOM 910 O O . ASN A 1 114 ? -17.607 36.899 8.327 1.00 41.88 114 ASN A O 1
ATOM 914 N N . SER A 1 115 ? -19.685 36.186 7.977 1.00 45.22 115 SER A N 1
ATOM 915 C CA . SER A 1 115 ? -20.112 36.581 9.328 1.00 45.22 115 SER A CA 1
ATOM 916 C C . SER A 1 115 ? -19.869 35.455 10.338 1.00 45.22 115 SER A C 1
ATOM 918 O O . SER A 1 115 ? -20.530 34.417 10.279 1.00 45.22 115 SER A O 1
ATOM 920 N N . VAL A 1 116 ? -18.964 35.671 11.297 1.00 46.44 116 VAL A N 1
ATOM 921 C CA . VAL A 1 116 ? -18.825 34.815 12.486 1.00 46.44 116 VAL A CA 1
ATOM 922 C C . VAL A 1 116 ? -20.059 35.018 13.367 1.00 46.44 116 VAL A C 1
ATOM 924 O O . VAL A 1 116 ? -20.287 36.109 13.883 1.00 46.44 116 VAL A O 1
ATOM 927 N N . ILE A 1 117 ? -20.877 33.976 13.531 1.00 49.44 117 ILE A N 1
ATOM 928 C CA . ILE A 1 117 ? -22.045 34.015 14.420 1.00 49.44 117 ILE A CA 1
ATOM 929 C C . ILE A 1 117 ? -21.575 33.663 15.835 1.00 49.44 117 ILE A C 1
ATOM 931 O O . ILE A 1 117 ? -21.322 32.499 16.143 1.00 49.44 117 ILE A O 1
ATOM 935 N N . LEU A 1 118 ? -21.458 34.669 16.700 1.00 48.06 118 LEU A N 1
ATOM 936 C CA . LEU A 1 118 ? -21.185 34.480 18.124 1.00 48.06 118 LEU A CA 1
ATOM 937 C C . LEU A 1 118 ? -22.517 34.306 18.861 1.00 48.06 118 LEU A C 1
ATOM 939 O O . LEU A 1 118 ? -23.303 35.243 18.913 1.00 48.06 118 LEU A O 1
ATOM 943 N N . ARG A 1 119 ? -22.790 33.122 19.422 1.00 49.81 119 ARG A N 1
ATOM 944 C CA . ARG A 1 119 ? -23.956 32.911 20.299 1.00 49.81 119 ARG A CA 1
ATOM 945 C C . ARG A 1 119 ? -23.636 33.385 21.716 1.00 49.81 119 ARG A C 1
ATOM 947 O O . ARG A 1 119 ? -22.697 32.884 22.330 1.00 49.81 119 ARG A O 1
ATOM 954 N N . PHE A 1 120 ? -24.421 34.328 22.237 1.00 50.69 120 PHE A N 1
ATOM 955 C CA . PHE A 1 120 ? -24.285 34.828 23.606 1.00 50.69 120 PHE A CA 1
ATOM 956 C C . PHE A 1 120 ? -25.051 33.928 24.582 1.00 50.69 120 PHE A C 1
ATOM 958 O O . PHE A 1 120 ? -26.227 33.642 24.374 1.00 50.69 120 PHE A O 1
ATOM 965 N N . LYS A 1 121 ? -24.397 33.480 25.659 1.00 50.28 121 LYS A N 1
ATOM 966 C CA . LYS A 1 121 ? -25.003 32.608 26.677 1.00 50.28 121 LYS A CA 1
ATOM 967 C C . LYS A 1 121 ? -25.150 33.382 27.995 1.00 50.28 121 LYS A C 1
ATOM 969 O O . LYS A 1 121 ? -24.311 33.268 28.880 1.00 50.28 121 LYS A O 1
ATOM 974 N N . GLY A 1 122 ? -26.203 34.196 28.108 1.00 58.28 122 GLY A N 1
ATOM 975 C CA . GLY A 1 122 ? -26.499 35.014 29.293 1.00 58.28 122 GLY A CA 1
ATOM 976 C C . GLY A 1 122 ? -27.857 35.725 29.206 1.00 58.28 122 GLY A C 1
ATOM 977 O O . GLY A 1 122 ? -28.487 35.725 28.151 1.00 58.28 122 GLY A O 1
ATOM 978 N N . LYS A 1 123 ? -28.329 36.323 30.313 1.00 58.03 123 LYS A N 1
ATOM 979 C CA . LYS A 1 123 ? -29.550 37.152 30.310 1.00 58.03 123 LYS A CA 1
ATOM 980 C C . LYS A 1 123 ? -29.261 38.488 29.622 1.00 58.03 123 LYS A C 1
ATOM 982 O O . LYS A 1 123 ? -28.326 39.184 30.005 1.00 58.03 123 LYS A O 1
ATOM 987 N N . ILE A 1 124 ? -30.066 38.832 28.622 1.00 62.97 124 ILE A N 1
ATOM 988 C CA . ILE A 1 124 ? -29.933 40.069 27.848 1.00 62.97 124 ILE A CA 1
ATOM 989 C C . ILE A 1 124 ? -30.517 41.231 28.665 1.00 62.97 124 ILE A C 1
ATOM 991 O O . ILE A 1 124 ? -31.699 41.215 29.006 1.00 62.97 124 ILE A O 1
ATOM 995 N N . GLY A 1 125 ? -29.679 42.212 29.012 1.00 62.56 125 GLY A N 1
ATOM 996 C CA . GLY A 1 125 ? -30.094 43.458 29.667 1.00 62.56 125 GLY A CA 1
ATOM 997 C C . GLY A 1 125 ? -30.563 44.519 28.666 1.00 62.56 125 GLY A C 1
ATOM 998 O O . GLY A 1 125 ? -30.302 44.413 27.470 1.00 62.56 125 GLY A O 1
ATOM 999 N N . SER A 1 126 ? -31.226 45.572 29.152 1.00 63.47 126 SER A N 1
ATOM 1000 C CA . SER A 1 126 ? -31.759 46.668 28.321 1.00 63.47 126 SER A CA 1
ATOM 1001 C C . SER A 1 126 ? -30.696 47.447 27.540 1.00 63.47 126 SER A C 1
ATOM 1003 O O . SER A 1 126 ? -31.023 48.069 26.534 1.00 63.47 126 SER A O 1
ATOM 1005 N N . ASP A 1 127 ? -29.434 47.396 27.971 1.00 65.38 127 ASP A N 1
ATOM 1006 C CA . ASP A 1 127 ? -28.311 48.071 27.310 1.00 65.38 127 ASP A CA 1
ATOM 1007 C C . ASP A 1 127 ? -27.579 47.195 26.275 1.00 65.38 127 ASP A C 1
ATOM 1009 O O . ASP A 1 127 ? -26.662 47.667 25.610 1.00 65.38 127 ASP A O 1
ATOM 1013 N N . PHE A 1 128 ? -28.004 45.943 26.063 1.00 64.75 128 PHE A N 1
ATOM 1014 C CA . PHE A 1 128 ? -27.327 45.003 25.156 1.00 64.75 128 PHE A CA 1
ATOM 1015 C C . PHE A 1 128 ? -27.204 45.517 23.714 1.00 64.75 128 PHE A C 1
ATOM 1017 O O . PHE A 1 128 ? -26.213 45.262 23.035 1.00 64.75 128 PHE A O 1
ATOM 1024 N N . SER A 1 129 ? -28.195 46.274 23.244 1.00 58.22 129 SER A N 1
ATOM 1025 C CA . 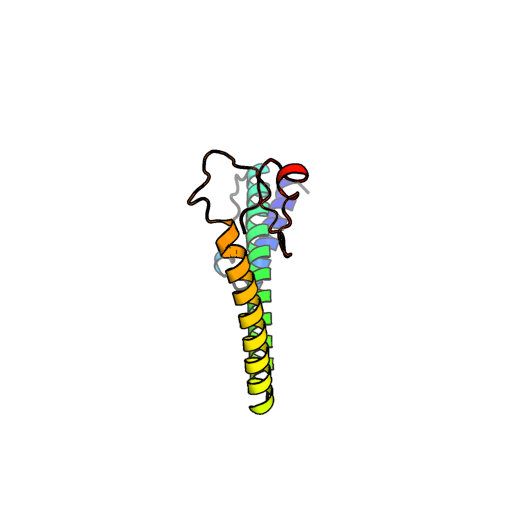SER A 1 129 ? -28.198 46.878 21.909 1.00 58.22 129 SER A CA 1
ATOM 1026 C C . SER A 1 129 ? -27.232 48.057 21.758 1.00 58.22 129 SER A C 1
ATOM 1028 O O . SER A 1 129 ? -26.929 48.427 20.626 1.00 58.22 129 SER A O 1
ATOM 1030 N N . LYS A 1 130 ? -26.730 48.642 22.856 1.00 63.97 130 LYS A N 1
ATOM 1031 C CA . LYS A 1 130 ? -25.670 49.664 22.801 1.00 63.97 130 LYS A CA 1
ATOM 1032 C C . LYS A 1 130 ? -24.303 49.027 22.589 1.00 63.97 130 LYS A C 1
ATOM 1034 O O . LYS A 1 130 ? -23.541 49.506 21.756 1.00 63.97 130 LYS A O 1
ATOM 1039 N N . ASP A 1 131 ? -24.030 47.934 23.298 1.00 57.72 131 ASP A N 1
ATOM 1040 C CA . ASP A 1 131 ? -22.746 47.232 23.219 1.00 57.72 131 ASP A CA 1
ATOM 1041 C C . ASP A 1 131 ? -22.649 46.348 21.963 1.00 57.72 131 ASP A C 1
ATOM 1043 O O . ASP A 1 131 ? -21.566 46.157 21.408 1.00 57.72 131 ASP A O 1
ATOM 1047 N N . TYR A 1 132 ? -23.790 45.849 21.468 1.00 57.84 132 TYR A N 1
ATOM 1048 C CA . TYR A 1 132 ? -23.884 44.978 20.292 1.00 57.84 132 TYR A CA 1
ATOM 1049 C C . TYR A 1 132 ? -24.942 45.486 19.293 1.00 57.84 132 TYR A C 1
ATOM 1051 O O . TYR A 1 132 ? -25.992 44.859 19.112 1.00 57.84 132 TYR A O 1
ATOM 1059 N N . PRO A 1 133 ? -24.673 46.605 18.592 1.00 54.91 133 PRO A N 1
ATOM 1060 C CA . PRO A 1 133 ? -25.658 47.298 17.753 1.00 54.91 133 PRO A CA 1
ATOM 1061 C C . PRO A 1 133 ? -26.122 46.495 16.530 1.00 54.91 133 PRO A C 1
ATOM 1063 O O . PRO A 1 133 ? -27.181 46.772 15.973 1.00 54.91 133 PRO A O 1
ATOM 1066 N N . PHE A 1 134 ? -25.360 45.479 16.119 1.00 51.38 134 PHE A N 1
ATOM 1067 C CA . PHE A 1 134 ? -25.688 44.623 14.972 1.00 51.38 134 PHE A CA 1
ATOM 1068 C C . PHE A 1 134 ? -26.482 43.361 15.348 1.00 51.38 134 PHE A C 1
ATOM 1070 O O . PHE A 1 134 ? -26.814 42.561 14.472 1.00 51.38 134 PHE A O 1
ATOM 1077 N N . GLY A 1 135 ? -26.826 43.206 16.632 1.00 49.75 135 GLY A N 1
ATOM 1078 C CA . GLY A 1 135 ? -27.632 42.106 17.149 1.00 49.75 135 GLY A CA 1
ATOM 1079 C C . GLY A 1 135 ? -26.889 40.771 17.240 1.00 49.75 135 GLY A C 1
ATOM 1080 O O . GLY A 1 135 ? -25.930 40.492 16.521 1.00 49.75 135 GLY A O 1
ATOM 1081 N N . VAL A 1 136 ? -27.367 39.915 18.141 1.00 49.16 136 VAL A N 1
ATOM 1082 C CA . VAL A 1 136 ? -26.930 38.523 18.284 1.00 49.16 136 VAL A CA 1
ATOM 1083 C C . VAL A 1 136 ? -28.160 37.634 18.120 1.00 49.16 136 VAL A C 1
ATOM 1085 O O . VAL A 1 136 ? -29.198 37.901 18.722 1.00 49.16 136 VAL A O 1
ATOM 1088 N N . LEU A 1 137 ? -28.065 36.597 17.283 1.00 44.44 137 LEU A N 1
ATOM 1089 C CA . LEU A 1 137 ? -29.110 35.575 17.168 1.00 44.44 137 LEU A CA 1
ATOM 1090 C C . LEU A 1 137 ? -29.035 34.672 18.408 1.00 44.44 137 LEU A C 1
ATOM 1092 O O . LEU A 1 137 ? -28.014 34.008 18.606 1.00 44.44 137 LEU A O 1
ATOM 1096 N N . MET A 1 138 ? -30.089 34.707 19.236 1.00 40.66 138 MET A N 1
ATOM 1097 C CA . MET A 1 138 ? -30.294 33.781 20.361 1.00 40.66 138 MET A CA 1
ATOM 1098 C C . MET A 1 138 ? -30.405 32.337 19.869 1.00 40.66 138 MET A C 1
ATOM 1100 O O . MET A 1 138 ? -31.123 32.115 18.868 1.00 40.66 138 MET A O 1
#

Radius of gyration: 30.36 Å; chains: 1; bounding box: 60×64×60 Å

Organism: NCBI:txid412755

Sequence (138 aa):
MTDLEDKAEIIRLLANQLVSLKFNEFKNYDIAEDATLEDLNAEIRLLNRYVKNAKLNQAKVLKVDKLEQDRANLSDEELKQLEIEQGKINEIADSILATLDPRASLKGKLYAPNSVILRFKGKIGSDFSKDYPFGVLM

Foldseek 3Di:
DDLVVVLVVLLLVLLVLVVVLVNCVSVPPDDDPPDDPVNSVVSSVVSVVVSVVSVVVVVVVVVVVVVVVVVVPDDPVVVVVVVVVVVVVVVVVVVVVVVVVVVPCPVPCPPPPDDDQDADDDDDDPCNCVVVVPDHDD